Protein AF-A0A7C1UAQ6-F1 (afdb_monomer_lite)

Radius of gyration: 15.64 Å; chains: 1; bounding box: 41×16×44 Å

Structure (mmCIF, N/CA/C/O backbone):
data_AF-A0A7C1UAQ6-F1
#
_entry.id   AF-A0A7C1UAQ6-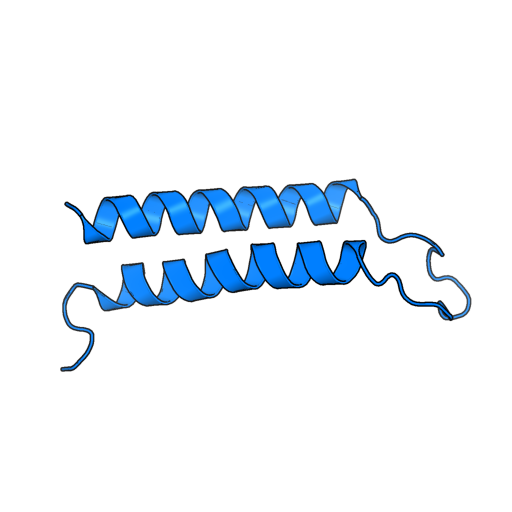F1
#
loop_
_atom_site.group_PDB
_atom_site.id
_atom_site.type_symbol
_atom_site.label_atom_id
_atom_site.label_alt_id
_atom_site.label_comp_id
_atom_site.label_asym_id
_atom_site.label_entity_id
_atom_site.label_seq_id
_atom_site.pdbx_PDB_ins_code
_atom_site.Cartn_x
_atom_site.Cartn_y
_atom_site.Cartn_z
_atom_site.occupancy
_atom_site.B_iso_or_equiv
_atom_site.auth_seq_id
_atom_site.auth_comp_id
_atom_site.auth_asym_id
_atom_site.auth_atom_id
_atom_site.pdbx_PDB_model_num
ATOM 1 N N . MET A 1 1 ? 29.755 -2.962 -4.955 1.00 58.94 1 MET A N 1
ATOM 2 C CA . MET A 1 1 ? 28.799 -2.344 -4.010 1.00 58.94 1 MET A CA 1
ATOM 3 C C . MET A 1 1 ? 27.463 -3.024 -4.268 1.00 58.94 1 MET A C 1
ATOM 5 O O . MET A 1 1 ? 27.001 -2.940 -5.392 1.00 58.94 1 MET A O 1
ATOM 9 N N . PHE A 1 2 ? 26.929 -3.798 -3.317 1.00 65.31 2 PHE A N 1
ATOM 10 C CA . PHE A 1 2 ? 25.885 -4.818 -3.557 1.00 65.31 2 PHE A CA 1
ATOM 11 C C . PHE A 1 2 ? 24.554 -4.276 -4.119 1.00 65.31 2 PHE A C 1
ATOM 13 O O . PHE A 1 2 ? 23.830 -5.036 -4.743 1.00 65.31 2 PHE A O 1
ATOM 20 N N . LEU A 1 3 ? 24.262 -2.979 -3.952 1.00 68.44 3 LEU A N 1
ATOM 21 C CA . LEU A 1 3 ? 23.027 -2.351 -4.442 1.00 68.44 3 LEU A CA 1
ATOM 22 C C . LEU A 1 3 ? 23.235 -1.279 -5.535 1.00 68.44 3 LEU A C 1
ATOM 24 O O . LEU A 1 3 ? 22.251 -0.726 -5.985 1.00 68.44 3 LEU A O 1
ATOM 28 N N . GLY A 1 4 ? 24.471 -1.009 -5.980 1.00 82.81 4 GLY A N 1
ATOM 29 C CA . GLY A 1 4 ? 24.792 -0.196 -7.174 1.00 82.81 4 GLY A CA 1
ATOM 30 C C . GLY A 1 4 ? 23.791 0.903 -7.585 1.00 82.81 4 GLY A C 1
ATOM 31 O O . GLY A 1 4 ? 23.503 1.817 -6.813 1.00 82.81 4 GLY A O 1
ATOM 32 N N . GLU A 1 5 ? 23.308 0.800 -8.822 1.00 84.00 5 GLU A N 1
ATOM 33 C CA . GLU A 1 5 ? 22.291 1.649 -9.464 1.00 84.00 5 GLU A CA 1
ATOM 34 C C . GLU A 1 5 ? 20.849 1.353 -9.002 1.00 84.00 5 GLU A C 1
ATOM 36 O O . GLU A 1 5 ? 20.007 2.250 -8.978 1.00 84.00 5 GLU A O 1
ATOM 41 N N . ASP A 1 6 ? 20.601 0.140 -8.501 1.00 90.06 6 ASP A N 1
ATOM 42 C CA . ASP A 1 6 ? 19.278 -0.339 -8.079 1.00 90.06 6 ASP A CA 1
ATOM 43 C C . ASP A 1 6 ? 18.963 -0.112 -6.593 1.00 90.06 6 ASP A C 1
ATOM 45 O O . ASP A 1 6 ? 17.916 -0.532 -6.092 1.00 90.06 6 ASP A O 1
ATOM 49 N N . LEU A 1 7 ? 19.840 0.584 -5.862 1.00 91.81 7 LEU A N 1
ATOM 50 C CA . LEU A 1 7 ? 19.711 0.819 -4.423 1.00 91.81 7 LEU A CA 1
ATOM 51 C C . LEU A 1 7 ? 18.386 1.497 -4.092 1.00 91.81 7 LEU A C 1
ATOM 53 O O . LEU A 1 7 ? 17.652 1.051 -3.211 1.00 91.81 7 LEU A O 1
ATOM 57 N N . LEU A 1 8 ? 18.091 2.585 -4.803 1.00 92.00 8 LEU A N 1
ATOM 58 C CA . LEU A 1 8 ? 16.876 3.362 -4.592 1.00 92.00 8 LEU A CA 1
ATOM 59 C C . LEU A 1 8 ? 15.624 2.566 -4.979 1.00 92.00 8 LEU A C 1
ATOM 61 O O . LEU A 1 8 ? 14.728 2.489 -4.135 1.00 92.00 8 LEU A O 1
ATOM 65 N N . PRO A 1 9 ? 15.547 1.930 -6.167 1.00 92.75 9 PRO A N 1
ATOM 66 C CA . PRO A 1 9 ? 14.429 1.057 -6.494 1.00 92.75 9 PRO A CA 1
ATOM 67 C C . PRO A 1 9 ? 14.203 -0.039 -5.449 1.00 92.75 9 PRO A C 1
ATOM 69 O O . PRO A 1 9 ? 13.089 -0.158 -4.943 1.00 92.75 9 PRO A O 1
ATOM 72 N N . LEU A 1 10 ? 15.231 -0.785 -5.041 1.00 93.44 10 LEU A N 1
ATOM 73 C CA . LEU A 1 10 ? 15.087 -1.883 -4.076 1.00 93.44 10 LEU A CA 1
ATOM 74 C C . LEU A 1 10 ? 14.611 -1.398 -2.699 1.00 93.44 10 LEU A C 1
ATOM 76 O O . LEU A 1 10 ? 13.716 -2.005 -2.105 1.00 93.44 10 LEU A O 1
ATOM 80 N N . LEU A 1 11 ? 15.153 -0.281 -2.202 1.00 93.19 11 LEU A N 1
ATOM 81 C CA . LEU A 1 11 ? 14.704 0.325 -0.944 1.00 93.19 11 LEU A CA 1
ATOM 82 C C . LEU A 1 11 ? 13.270 0.845 -1.038 1.00 93.19 11 LEU A C 1
ATOM 84 O O . LEU A 1 11 ? 12.482 0.649 -0.111 1.00 93.19 11 LEU A O 1
ATOM 88 N N . LEU A 1 12 ? 12.914 1.475 -2.156 1.00 94.31 12 LEU A N 1
ATOM 89 C CA . LEU A 1 12 ? 11.562 1.964 -2.401 1.00 94.31 12 LEU A CA 1
ATOM 90 C C . LEU A 1 12 ? 10.561 0.805 -2.501 1.00 94.31 12 LEU A C 1
ATOM 92 O O . LEU A 1 12 ? 9.462 0.911 -1.957 1.00 94.31 12 LEU A O 1
ATOM 96 N N . MET A 1 13 ? 10.954 -0.318 -3.113 1.00 93.94 13 MET A N 1
ATOM 97 C CA . MET A 1 13 ? 10.144 -1.539 -3.180 1.00 93.94 13 MET A CA 1
ATOM 98 C C . MET A 1 13 ? 9.866 -2.080 -1.782 1.00 93.94 13 MET A C 1
ATOM 100 O O . MET A 1 13 ? 8.719 -2.361 -1.434 1.00 93.94 13 MET A O 1
ATOM 104 N N . ALA A 1 14 ? 10.919 -2.198 -0.969 1.00 95.69 14 ALA A N 1
ATOM 105 C CA . ALA A 1 14 ? 10.822 -2.699 0.394 1.00 95.69 14 ALA A CA 1
ATOM 106 C C . ALA A 1 14 ? 9.945 -1.787 1.261 1.00 95.69 14 ALA A C 1
ATOM 108 O O . ALA A 1 14 ? 9.051 -2.268 1.958 1.00 95.69 14 ALA A O 1
ATOM 109 N N . LEU A 1 15 ? 10.152 -0.469 1.181 1.00 94.50 15 LEU A N 1
ATOM 110 C CA . LEU A 1 15 ? 9.384 0.514 1.943 1.00 94.50 15 LEU A CA 1
ATOM 111 C C . LEU A 1 15 ? 7.911 0.548 1.519 1.00 94.50 15 LEU A C 1
ATOM 113 O O . LEU A 1 15 ? 7.021 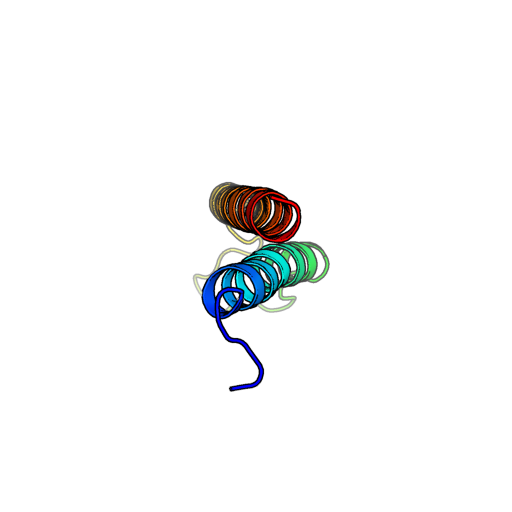0.521 2.372 1.00 94.50 15 LEU A O 1
ATOM 117 N N . GLY A 1 16 ? 7.642 0.588 0.213 1.00 93.50 16 GLY A N 1
ATOM 118 C CA . GLY A 1 16 ? 6.284 0.575 -0.324 1.00 93.50 16 GLY A CA 1
ATOM 119 C C . GLY A 1 16 ? 5.542 -0.710 0.049 1.00 93.50 16 GLY A C 1
ATOM 120 O O . GLY A 1 16 ? 4.416 -0.650 0.545 1.00 93.50 16 GLY A O 1
ATOM 121 N N . GLY A 1 17 ? 6.205 -1.863 -0.085 1.00 93.12 17 GLY A N 1
ATOM 122 C CA . GLY A 1 17 ? 5.667 -3.161 0.322 1.00 93.12 17 GLY A CA 1
ATOM 123 C C . GLY A 1 17 ? 5.361 -3.223 1.819 1.00 93.12 17 GLY A C 1
ATOM 124 O O . GLY A 1 17 ? 4.266 -3.635 2.206 1.00 93.12 17 GLY A O 1
ATOM 125 N N . ALA A 1 18 ? 6.274 -2.741 2.666 1.00 95.12 18 ALA A N 1
ATOM 126 C CA . ALA A 1 18 ? 6.069 -2.683 4.112 1.00 95.12 18 ALA A CA 1
ATOM 127 C C . ALA A 1 18 ? 4.875 -1.796 4.500 1.00 95.12 18 ALA A C 1
ATOM 129 O O . ALA A 1 18 ? 4.090 -2.180 5.367 1.00 95.12 18 ALA A O 1
ATOM 130 N N . MET A 1 19 ? 4.690 -0.646 3.839 1.00 92.25 19 MET A N 1
ATOM 131 C CA . MET A 1 19 ? 3.527 0.219 4.073 1.00 92.25 19 MET A CA 1
ATOM 132 C C . MET A 1 19 ? 2.211 -0.476 3.729 1.00 92.25 19 MET A C 1
ATOM 134 O O . MET A 1 19 ? 1.273 -0.413 4.527 1.00 92.25 19 MET A O 1
ATOM 138 N N . VAL A 1 20 ? 2.131 -1.156 2.581 1.00 93.44 20 VAL A N 1
ATOM 139 C CA . VAL A 1 20 ? 0.913 -1.881 2.185 1.00 93.44 20 VAL A CA 1
ATOM 140 C C . VAL A 1 20 ? 0.628 -3.008 3.175 1.00 93.44 20 VAL A C 1
ATOM 142 O O . VAL A 1 20 ? -0.461 -3.058 3.744 1.00 93.44 20 VAL A O 1
ATOM 145 N N . VAL A 1 21 ? 1.613 -3.871 3.441 1.00 94.50 21 VAL A N 1
ATOM 146 C CA . VAL A 1 21 ? 1.441 -5.035 4.323 1.00 94.50 21 VAL A CA 1
ATOM 147 C C . VAL A 1 21 ? 1.112 -4.608 5.752 1.00 94.50 21 VAL A C 1
ATOM 149 O O . VAL A 1 21 ? 0.152 -5.112 6.328 1.00 94.50 21 VAL A O 1
ATOM 152 N N . GLY A 1 22 ? 1.852 -3.653 6.321 1.00 89.88 22 GLY A N 1
ATOM 153 C CA . GLY A 1 22 ? 1.626 -3.177 7.687 1.00 89.88 22 GLY A CA 1
ATOM 154 C C . GLY A 1 22 ? 0.248 -2.543 7.861 1.00 89.88 22 GLY A C 1
ATOM 155 O O . GLY A 1 22 ? -0.443 -2.817 8.843 1.00 89.88 22 GLY A O 1
ATOM 156 N N . THR A 1 23 ? -0.197 -1.760 6.875 1.00 89.75 23 THR A N 1
ATOM 157 C CA . THR A 1 23 ? -1.514 -1.115 6.929 1.00 89.75 23 THR A CA 1
ATOM 158 C C . THR A 1 23 ? -2.650 -2.122 6.749 1.00 89.75 23 THR A C 1
ATOM 160 O O . THR A 1 23 ? -3.643 -2.051 7.469 1.00 89.75 23 THR A O 1
ATOM 163 N N . VAL A 1 24 ? -2.506 -3.095 5.843 1.00 88.62 24 VAL A N 1
ATOM 164 C CA . VAL A 1 24 ? -3.480 -4.188 5.683 1.00 88.62 24 VAL A CA 1
ATOM 165 C C . VAL A 1 24 ? -3.565 -5.023 6.961 1.00 88.62 24 VAL A C 1
ATOM 167 O O . VAL A 1 24 ? -4.663 -5.273 7.449 1.00 88.62 24 VAL A O 1
ATOM 170 N N . MET A 1 25 ? -2.431 -5.393 7.559 1.00 89.56 25 MET A N 1
ATOM 171 C CA . MET A 1 25 ? -2.406 -6.153 8.814 1.00 89.56 25 MET A CA 1
ATOM 172 C C . MET A 1 25 ? -3.056 -5.388 9.973 1.00 89.56 25 MET A C 1
ATOM 174 O O . MET A 1 25 ? -3.786 -5.990 10.757 1.00 89.56 25 MET A O 1
ATOM 178 N N . ALA A 1 26 ? -2.865 -4.069 10.050 1.00 86.69 26 ALA A N 1
ATOM 179 C CA . ALA A 1 26 ? -3.533 -3.223 11.040 1.00 86.69 26 ALA A CA 1
ATOM 180 C C . ALA A 1 26 ? -5.062 -3.174 10.857 1.00 86.69 26 ALA A C 1
ATOM 182 O O . ALA A 1 26 ? -5.798 -3.044 11.833 1.00 86.69 26 ALA A O 1
ATOM 183 N N . LEU A 1 27 ? -5.553 -3.298 9.618 1.00 83.81 27 LEU A N 1
ATOM 184 C CA . LEU A 1 27 ? -6.989 -3.390 9.332 1.00 83.81 27 LEU A CA 1
ATOM 185 C C . LEU A 1 27 ? -7.558 -4.782 9.635 1.00 83.81 27 LEU A C 1
ATOM 187 O O . LEU A 1 27 ? -8.698 -4.880 10.083 1.00 83.81 27 LEU A O 1
ATOM 191 N N . LEU A 1 28 ? -6.781 -5.844 9.391 1.00 87.06 28 LEU A N 1
ATOM 192 C CA . LEU A 1 28 ? -7.179 -7.229 9.670 1.00 87.06 28 LEU A CA 1
ATOM 193 C C . LEU A 1 28 ? -7.197 -7.545 11.164 1.00 87.06 28 LEU A C 1
ATOM 195 O O . LEU A 1 28 ? -8.037 -8.321 11.613 1.00 87.06 28 LEU A O 1
ATOM 199 N N . ARG A 1 29 ? -6.291 -6.937 11.934 1.00 82.12 29 ARG A N 1
ATOM 200 C CA . ARG A 1 29 ? -6.227 -7.079 13.387 1.00 82.12 29 ARG A CA 1
ATOM 201 C C . ARG A 1 29 ? -6.313 -5.708 14.065 1.00 82.12 29 ARG A C 1
ATOM 203 O O . ARG A 1 29 ? -5.289 -5.192 14.521 1.00 82.12 29 ARG A O 1
ATOM 210 N N . PRO A 1 30 ? -7.521 -5.117 14.125 1.00 73.50 30 PRO A N 1
ATOM 211 C CA . PRO A 1 30 ? -7.762 -3.926 14.924 1.00 73.50 30 PRO A CA 1
ATOM 212 C C . PRO A 1 30 ? -7.401 -4.183 16.389 1.00 73.50 30 PRO A C 1
ATOM 214 O O . PRO A 1 30 ? -7.403 -5.318 16.860 1.00 73.50 30 PRO A O 1
ATOM 217 N N . GLN A 1 31 ? -7.064 -3.121 17.106 1.00 70.94 31 GLN A N 1
ATOM 218 C CA . GLN A 1 31 ? -6.670 -3.208 18.506 1.00 70.94 31 GLN A CA 1
ATOM 219 C C . GLN A 1 31 ? -7.912 -3.484 19.365 1.00 70.94 31 GLN A C 1
ATOM 221 O O . GLN A 1 31 ? -8.866 -2.712 19.319 1.00 70.94 31 GLN A O 1
ATOM 226 N N . ASP A 1 32 ? -7.898 -4.572 20.141 1.00 66.25 32 ASP A N 1
ATOM 227 C CA . ASP A 1 32 ? -9.059 -4.996 20.943 1.00 66.25 32 ASP A CA 1
ATOM 228 C C . ASP A 1 32 ? -9.341 -4.069 22.140 1.00 66.25 32 ASP A C 1
ATOM 230 O O . ASP A 1 32 ? -10.467 -4.006 22.626 1.00 66.25 32 ASP A O 1
ATOM 234 N N . HIS A 1 33 ? -8.324 -3.336 22.610 1.00 66.88 33 HIS A N 1
ATOM 235 C CA . HIS A 1 33 ? -8.418 -2.413 23.745 1.00 66.88 33 HIS A CA 1
ATOM 236 C C . HIS A 1 33 ? -7.820 -1.049 23.364 1.00 66.88 33 HIS A C 1
ATOM 238 O O . HIS A 1 33 ? -6.639 -0.813 23.629 1.00 66.88 33 HIS A O 1
ATOM 244 N N . PRO A 1 34 ? -8.595 -0.165 22.712 1.00 69.62 34 PRO A N 1
ATOM 245 C CA . PRO A 1 34 ? -8.196 1.226 22.514 1.00 69.62 34 PRO A CA 1
ATOM 246 C C . PRO A 1 34 ? -8.079 1.921 23.878 1.00 69.62 34 PRO A C 1
ATOM 248 O O . PRO A 1 34 ? -8.904 1.679 24.763 1.00 69.62 34 PRO A O 1
ATOM 251 N N . GLY A 1 35 ? -7.073 2.777 24.063 1.00 71.25 35 GLY A N 1
ATOM 252 C CA . GLY A 1 35 ? -6.962 3.620 25.254 1.00 71.25 35 GLY A CA 1
ATOM 253 C C . GLY A 1 35 ? -8.134 4.601 25.373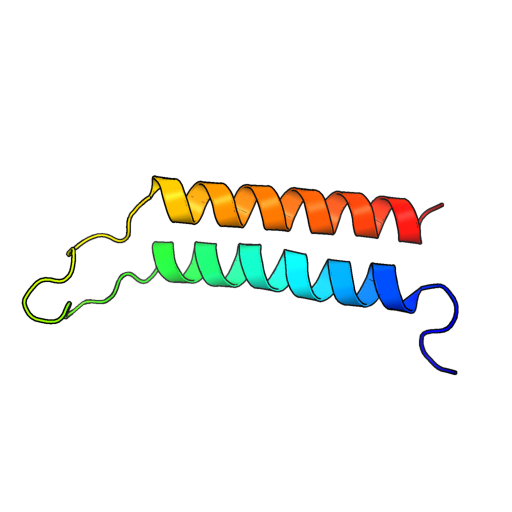 1.00 71.25 35 GLY A C 1
ATOM 254 O O . GLY A 1 35 ? -8.849 4.872 24.406 1.00 71.25 35 GLY A O 1
ATOM 255 N N . GLU A 1 36 ? -8.358 5.159 26.563 1.00 59.59 36 GLU A N 1
ATOM 256 C CA . GLU A 1 36 ? -9.414 6.156 26.774 1.00 59.59 36 GLU A CA 1
ATOM 257 C C . GLU A 1 36 ? -9.210 7.370 25.849 1.00 59.59 36 GLU A C 1
ATOM 259 O O . GLU A 1 36 ? -8.206 8.075 25.929 1.00 59.59 36 GLU A O 1
ATOM 264 N N . GLY A 1 37 ? -10.170 7.599 24.946 1.00 67.44 37 GLY A N 1
ATOM 265 C CA . GLY A 1 37 ? -10.111 8.654 23.926 1.00 67.44 37 GLY A CA 1
ATOM 266 C C . GLY A 1 37 ? -9.629 8.200 22.542 1.00 67.44 37 GLY A C 1
ATOM 267 O O . GLY A 1 37 ? -9.644 9.004 21.609 1.00 67.44 37 GLY A O 1
ATOM 268 N N . GLU A 1 38 ? -9.253 6.930 22.368 1.00 6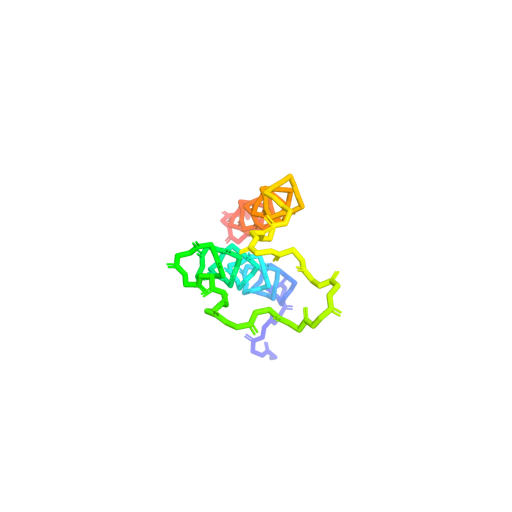5.31 38 GLU A N 1
ATOM 269 C CA . GLU A 1 38 ? -8.906 6.365 21.062 1.00 65.31 38 GLU A CA 1
ATOM 270 C C . GLU A 1 38 ? -10.128 5.802 20.328 1.00 65.31 38 GLU A C 1
ATOM 272 O O . GLU A 1 38 ? -11.081 5.280 20.912 1.00 65.31 38 GLU A O 1
ATOM 277 N N . LEU A 1 39 ? -10.110 5.914 18.999 1.00 63.22 39 LEU A N 1
ATOM 278 C CA . LEU A 1 39 ? -11.166 5.350 18.170 1.00 63.22 39 LEU A CA 1
ATOM 279 C C . LEU A 1 39 ? -11.089 3.819 18.176 1.00 63.22 39 LEU A C 1
ATOM 281 O O . LEU A 1 39 ? -10.084 3.242 17.771 1.00 63.22 39 LEU A O 1
ATOM 285 N N . VAL A 1 40 ? -12.219 3.175 18.491 1.00 62.41 40 VAL A N 1
ATOM 286 C CA . VAL A 1 40 ? -12.434 1.714 18.386 1.00 62.41 40 VAL A CA 1
ATOM 287 C C . VAL A 1 40 ? -12.111 1.175 16.989 1.00 62.41 40 VAL A C 1
ATOM 289 O O . VAL A 1 40 ? -11.779 0.004 16.821 1.00 62.41 40 VAL A O 1
ATOM 292 N N . ARG A 1 41 ? -12.196 2.029 15.962 1.00 61.28 41 ARG A N 1
ATOM 293 C CA . ARG A 1 41 ? -11.836 1.679 14.593 1.00 61.28 41 ARG A CA 1
ATOM 294 C C . ARG A 1 41 ? -10.839 2.693 14.036 1.00 61.28 41 ARG A C 1
ATOM 296 O O . ARG A 1 41 ? -11.150 3.886 14.031 1.00 61.28 41 ARG A O 1
ATOM 303 N N . PRO A 1 42 ? -9.671 2.251 13.537 1.00 65.88 42 PRO A N 1
ATOM 304 C CA . PRO A 1 42 ? -8.690 3.158 12.964 1.00 65.88 42 PRO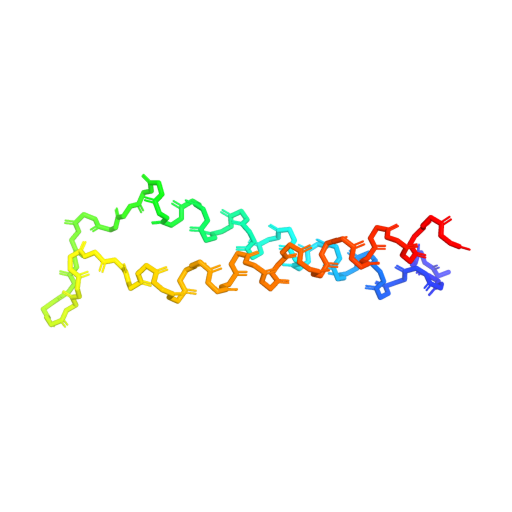 A CA 1
ATOM 305 C C . PRO A 1 42 ? -9.296 3.953 11.793 1.00 65.88 42 PRO A C 1
ATOM 307 O O . PRO A 1 42 ? -10.157 3.434 11.072 1.00 65.88 42 PRO A O 1
ATOM 310 N N . PRO A 1 43 ? -8.871 5.213 11.586 1.00 75.25 43 PRO A N 1
ATOM 311 C CA . PRO A 1 43 ? -9.407 6.079 10.542 1.00 75.25 43 PRO A CA 1
ATOM 312 C C . PRO A 1 43 ? -9.132 5.490 9.151 1.00 75.25 43 PRO A C 1
ATOM 314 O O . PRO A 1 43 ? -8.042 5.635 8.597 1.00 75.25 43 PRO A O 1
ATOM 317 N N . LEU A 1 44 ? -10.154 4.849 8.574 1.00 79.50 44 LEU A N 1
ATOM 318 C CA . LEU A 1 44 ? -10.075 4.094 7.317 1.00 79.50 44 LEU A CA 1
ATOM 319 C C . LEU A 1 44 ? -9.513 4.927 6.158 1.00 79.50 44 LEU A C 1
ATOM 321 O O . LEU A 1 44 ? -8.721 4.423 5.369 1.00 79.50 44 LEU A O 1
ATOM 325 N N . ALA A 1 45 ? -9.863 6.215 6.091 1.00 80.12 45 ALA A N 1
ATOM 326 C CA . ALA A 1 45 ? -9.357 7.126 5.066 1.00 80.12 45 ALA A CA 1
ATOM 327 C C . ALA A 1 45 ? -7.822 7.245 5.090 1.00 80.12 45 ALA A C 1
ATOM 329 O O . ALA A 1 45 ? -7.181 7.229 4.040 1.00 80.12 45 ALA A O 1
ATOM 330 N N . ARG A 1 46 ? -7.216 7.302 6.286 1.00 81.25 46 ARG A N 1
ATOM 331 C CA . ARG A 1 46 ? -5.757 7.384 6.448 1.00 81.25 46 ARG A CA 1
ATOM 332 C C . ARG A 1 46 ? -5.082 6.075 6.042 1.00 81.25 46 ARG A C 1
ATOM 334 O O . ARG A 1 46 ? -4.064 6.108 5.357 1.00 81.25 46 ARG A O 1
ATOM 341 N N . SER A 1 47 ? -5.662 4.939 6.424 1.00 84.94 47 SER A N 1
ATOM 342 C CA . SER A 1 47 ? -5.154 3.617 6.048 1.00 84.94 47 SER A CA 1
ATOM 343 C C . SER A 1 47 ? -5.193 3.400 4.532 1.00 84.94 47 SER A C 1
ATOM 345 O O . SER A 1 47 ? -4.198 2.994 3.940 1.00 84.94 47 SER A O 1
ATOM 347 N N . VAL A 1 48 ? -6.304 3.738 3.873 1.00 88.12 48 VAL A N 1
ATOM 348 C CA . VAL A 1 48 ? -6.428 3.611 2.410 1.00 88.12 48 VAL A CA 1
ATOM 349 C C . VAL A 1 48 ? -5.421 4.510 1.687 1.00 88.12 48 VAL A C 1
ATOM 351 O O . VAL A 1 48 ? -4.783 4.059 0.738 1.00 88.12 48 VAL A O 1
ATOM 354 N N . MET A 1 49 ? -5.208 5.741 2.167 1.00 91.12 49 MET A N 1
ATOM 355 C CA . MET A 1 49 ? -4.193 6.646 1.614 1.00 91.12 49 MET A CA 1
ATOM 356 C C . MET A 1 49 ? -2.785 6.038 1.697 1.00 91.12 49 MET A C 1
ATOM 358 O O . MET A 1 49 ? -2.048 6.046 0.715 1.00 91.12 49 MET A O 1
ATOM 362 N N . MET A 1 50 ? -2.416 5.472 2.850 1.00 89.06 50 MET A N 1
ATOM 363 C CA . MET A 1 50 ? -1.107 4.837 3.028 1.00 89.06 50 MET A CA 1
ATOM 364 C C . MET A 1 50 ? -0.909 3.616 2.129 1.00 89.06 50 MET A C 1
ATOM 366 O O . MET A 1 50 ? 0.171 3.444 1.566 1.00 89.06 50 MET A O 1
ATOM 370 N N . ILE A 1 51 ? -1.950 2.799 1.952 1.00 90.44 51 ILE A N 1
ATOM 371 C CA . ILE A 1 51 ? -1.919 1.666 1.021 1.00 90.44 51 ILE A CA 1
ATOM 372 C C . ILE A 1 51 ? -1.709 2.163 -0.413 1.00 90.44 51 ILE A C 1
ATOM 374 O O . ILE A 1 51 ? -0.853 1.630 -1.113 1.00 90.44 51 ILE A O 1
ATOM 378 N N . ALA A 1 52 ? -2.435 3.201 -0.839 1.00 94.31 52 ALA A N 1
ATOM 379 C CA . ALA A 1 52 ? -2.301 3.765 -2.181 1.00 94.31 52 ALA A CA 1
ATOM 380 C C . ALA A 1 52 ? -0.886 4.307 -2.439 1.00 94.31 52 ALA A C 1
ATOM 382 O O . ALA A 1 52 ? -0.292 4.000 -3.469 1.00 94.31 52 ALA A O 1
ATOM 383 N N . ILE A 1 53 ? -0.317 5.047 -1.482 1.00 94.38 53 ILE A N 1
ATOM 384 C CA . ILE A 1 53 ? 1.056 5.567 -1.577 1.00 94.38 53 ILE A CA 1
ATOM 385 C C . ILE A 1 53 ? 2.067 4.417 -1.666 1.00 94.38 53 ILE A C 1
ATOM 387 O O . ILE A 1 53 ? 2.946 4.438 -2.527 1.00 94.38 53 ILE A O 1
ATOM 391 N N . GLY A 1 54 ? 1.927 3.394 -0.815 1.00 91.38 54 GLY A N 1
ATOM 392 C CA . GLY A 1 54 ? 2.785 2.209 -0.855 1.00 91.38 54 GLY A CA 1
ATOM 393 C C . GLY A 1 54 ? 2.705 1.465 -2.189 1.00 91.38 54 GLY A C 1
ATOM 394 O O . GLY A 1 54 ? 3.735 1.085 -2.739 1.00 91.38 54 GLY A O 1
ATOM 395 N N . LEU A 1 55 ? 1.506 1.328 -2.758 1.00 93.88 55 LEU A N 1
ATOM 396 C CA . LEU A 1 55 ? 1.288 0.725 -4.076 1.00 93.88 55 LEU A CA 1
ATOM 397 C C . LEU A 1 55 ? 1.964 1.514 -5.195 1.00 93.88 55 LEU A C 1
ATOM 399 O O . LEU A 1 55 ? 2.659 0.919 -6.014 1.00 93.88 55 LEU A O 1
ATOM 403 N N . VAL A 1 56 ? 1.807 2.839 -5.214 1.00 96.31 56 VAL A N 1
ATOM 404 C CA . VAL A 1 56 ? 2.473 3.698 -6.205 1.00 96.31 56 VAL A CA 1
ATOM 405 C C . VAL A 1 56 ? 3.990 3.549 -6.110 1.00 96.31 56 VAL A C 1
ATOM 407 O O . VAL A 1 56 ? 4.647 3.388 -7.135 1.00 96.31 56 VAL A O 1
ATOM 410 N N . ALA A 1 57 ? 4.544 3.531 -4.894 1.00 93.56 57 ALA A N 1
ATOM 411 C CA . ALA A 1 57 ? 5.973 3.327 -4.671 1.00 93.56 57 ALA A CA 1
ATOM 412 C C . ALA A 1 57 ? 6.464 1.964 -5.192 1.00 93.56 57 ALA A C 1
ATOM 414 O O . ALA A 1 57 ? 7.494 1.901 -5.860 1.00 93.56 57 ALA A O 1
ATOM 415 N N . VAL A 1 58 ? 5.720 0.882 -4.934 1.00 93.38 58 VAL A N 1
ATOM 416 C CA . VAL A 1 58 ? 6.057 -0.467 -5.425 1.00 93.38 58 VAL A CA 1
ATOM 417 C C . VAL A 1 58 ? 5.980 -0.537 -6.946 1.00 93.38 58 VAL A C 1
ATOM 419 O O . VAL A 1 58 ? 6.903 -1.050 -7.570 1.00 93.38 58 VAL A O 1
ATOM 422 N N . VAL A 1 59 ? 4.915 -0.005 -7.550 1.00 95.94 59 VAL A N 1
ATOM 423 C CA . VAL A 1 59 ? 4.744 -0.002 -9.011 1.00 95.94 59 VAL A CA 1
ATOM 424 C C . VAL A 1 59 ? 5.853 0.802 -9.684 1.00 95.94 59 VAL A C 1
ATOM 426 O O . VAL A 1 59 ? 6.432 0.333 -10.660 1.00 95.94 59 VAL A O 1
ATOM 429 N N . TRP A 1 60 ? 6.187 1.978 -9.147 1.00 95.06 60 TRP A N 1
ATOM 430 C CA . TRP A 1 60 ? 7.287 2.793 -9.660 1.00 95.06 60 TRP A CA 1
ATOM 431 C C . TRP A 1 60 ? 8.617 2.056 -9.547 1.00 95.06 60 TRP A C 1
ATOM 433 O O . TRP A 1 60 ? 9.355 1.970 -10.522 1.00 95.06 60 TRP A O 1
ATOM 443 N N . SER A 1 61 ? 8.918 1.506 -8.370 1.00 93.44 61 SER A N 1
ATOM 444 C CA . SER A 1 61 ? 10.149 0.755 -8.140 1.00 93.44 61 SER A CA 1
ATOM 445 C C . SER A 1 61 ? 10.285 -0.428 -9.102 1.00 93.44 61 SER A C 1
ATOM 447 O O . SER A 1 61 ? 11.327 -0.581 -9.733 1.00 93.44 61 SER A O 1
ATOM 449 N N . LEU A 1 62 ? 9.220 -1.214 -9.283 1.00 92.88 62 LEU A N 1
ATOM 450 C CA . LEU A 1 62 ? 9.197 -2.318 -10.242 1.00 92.88 62 LEU A CA 1
ATOM 451 C C . LEU A 1 62 ? 9.451 -1.834 -11.670 1.00 92.88 62 LEU A C 1
ATOM 453 O O . LEU A 1 62 ? 10.225 -2.456 -12.387 1.00 92.88 62 LEU A O 1
ATOM 457 N N . ALA A 1 63 ? 8.842 -0.717 -12.075 1.00 93.88 63 ALA A N 1
ATOM 458 C CA . ALA A 1 63 ? 9.098 -0.128 -13.385 1.00 93.88 63 ALA A CA 1
ATOM 459 C C . ALA A 1 63 ? 10.561 0.320 -13.537 1.00 93.88 63 ALA A C 1
ATOM 461 O O . ALA A 1 63 ? 11.145 0.111 -14.593 1.00 93.88 63 ALA A O 1
ATOM 462 N N . SER A 1 64 ? 11.163 0.891 -12.489 1.00 90.56 64 SER A N 1
ATOM 463 C CA . SER A 1 64 ? 12.576 1.290 -12.489 1.00 90.56 64 SER A CA 1
ATOM 464 C C . SER A 1 64 ? 13.544 0.108 -12.507 1.00 90.56 64 SER A C 1
ATOM 466 O O . SER A 1 64 ? 14.605 0.249 -13.086 1.00 90.56 64 SER A O 1
ATOM 468 N N . LEU A 1 65 ? 13.191 -1.034 -11.907 1.00 88.75 65 LEU A N 1
ATOM 469 C CA . LEU A 1 65 ? 14.017 -2.253 -11.914 1.00 88.75 65 LEU A CA 1
ATOM 470 C C . LEU A 1 65 ? 13.955 -3.028 -13.237 1.00 8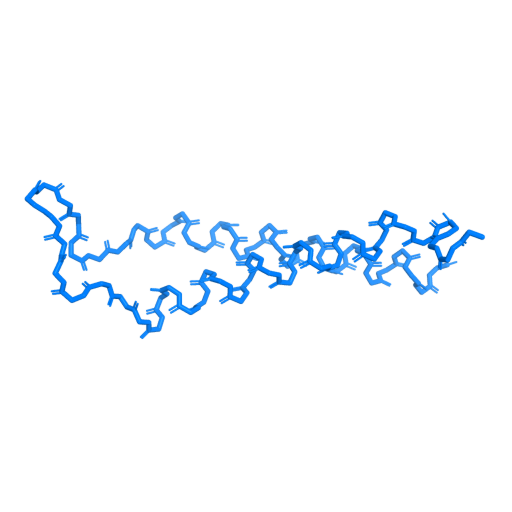8.75 65 LEU A C 1
ATOM 472 O O . LEU A 1 65 ? 14.814 -3.861 -13.507 1.00 88.75 65 LEU A O 1
ATOM 476 N N . VAL A 1 66 ? 12.886 -2.834 -14.012 1.00 91.25 66 VAL A N 1
ATOM 477 C CA . VAL A 1 66 ? 12.675 -3.510 -15.303 1.00 91.25 66 VAL A CA 1
ATOM 478 C C . VAL A 1 66 ? 13.148 -2.646 -16.483 1.00 91.25 66 VAL A C 1
ATOM 480 O O . VAL A 1 66 ? 13.315 -3.173 -17.584 1.00 91.25 66 VAL A O 1
ATOM 483 N N . SER A 1 67 ? 13.342 -1.339 -16.268 1.00 81.56 67 SER A N 1
ATOM 484 C CA . SER A 1 67 ? 13.860 -0.382 -17.257 1.00 81.56 67 SER A CA 1
ATOM 485 C C . SER A 1 67 ? 15.380 -0.374 -17.317 1.00 81.56 67 SER A C 1
ATOM 487 O O . SER A 1 67 ? 15.867 0.036 -18.396 1.00 81.56 67 SER A O 1
#

Sequence (67 aa):
MFLGEDLLPLLLMALGGAMVVGTVMALLRPQDHPGEGELVRPPLARSVMMIAIGLVAVVWSLASLVS

Foldseek 3Di:
DVCPPLVQLVVLLVVLVCQQVVLVVCQVDPDPDDPVPDDSHPDVVVSVVSNVSSVVSNVVSVVVVVD

pLDDT: mean 84.4, std 11.33, range [58.94, 96.31]

Secondary structure (DSSP, 8-state):
-TTTTTHHHHHHHHHHHHHHHHHHHHHHS--SSPPTTS-SS--HHHHHHHHHHHHHHHHHHHHHHH-